Protein AF-A0A7Y5DSB4-F1 (afdb_monomer)

Secondary structure (DSSP, 8-state):
--GGGHHHHHHHHHTT--HHHHHHHHHHHH-TTHHHHHHHHHHH---HHHHHHHHHHHHHHHTHHHHHHHHHT----SHHHHHHHHHHHHHHHHHHHHHHHHHHTSS-SSHHHHHHSHHHHHHHHHHHHHHHHHHHS-SSSSHHHHHHHHHHHTTT-

Mean predicted aligned error: 8.36 Å

Nearest PDB structures (foldseek):
  7a1d-assembly1_A  TM=7.159E-01  e=1.987E-02  Mycolicibacterium smegmatis MC2 155
  7jsr-assembly1_A  TM=6.857E-01  e=1.937E-01  Mycolicibacterium smegmatis MC2 155

Foldseek 3Di:
DDPVLVVQLVVVVVVVNPSVVSVVVSVCVPDDPVVLLVVLCVVLVDDSVLLVVQLVQLCVLLVVVVVLVLLVPAPDDDPVQVVVSVVLVVLVVVLSSLLSSVQSPDPDRHPVVLCVDDQNVVLSVQLVVLVVVVVPDDRHGCVSSVVNSVSSVSNND

Sequence (157 aa):
LPGYWQGQLNHYQQAQIPAALAQKLVFIANVQDFPFIVLLVTETQQDMTTILTLLNDITHTLGLNEIQQQLANMPLRDDWERKIANDLQEDMQRIMGQLLKKILLSPVRSCADYFGLRPEKQQIKQYRQVYLEVQNATPVNLLPYVALIRALISLIE

Structure (mmCIF, N/CA/C/O backbone):
data_AF-A0A7Y5DSB4-F1
#
_entry.id   AF-A0A7Y5DSB4-F1
#
loop_
_atom_site.group_PDB
_atom_site.id
_atom_site.type_symbol
_atom_site.label_atom_id
_atom_site.label_alt_id
_atom_site.label_comp_id
_atom_site.label_asym_id
_atom_site.label_entity_id
_atom_site.label_seq_id
_atom_site.pdbx_PDB_ins_code
_atom_site.Cartn_x
_atom_site.Cartn_y
_atom_site.Cartn_z
_atom_site.occupancy
_atom_site.B_iso_or_equiv
_atom_site.auth_seq_id
_atom_site.auth_comp_id
_atom_site.auth_asym_id
_atom_site.auth_atom_id
_atom_site.pdbx_PDB_model_num
ATOM 1 N N . LEU A 1 1 ? -3.737 -18.675 9.003 1.00 53.75 1 LEU A N 1
ATOM 2 C CA . LEU A 1 1 ? -2.467 -18.596 8.244 1.00 53.75 1 LEU A CA 1
ATOM 3 C C . LEU A 1 1 ? -2.801 -18.816 6.774 1.00 53.75 1 LEU A C 1
ATOM 5 O O . LEU A 1 1 ? -3.613 -19.701 6.514 1.00 53.75 1 LEU A O 1
ATOM 9 N N . PRO A 1 2 ? -2.267 -18.009 5.849 1.00 49.72 2 PRO A N 1
ATOM 10 C CA . PRO A 1 2 ? -2.525 -18.149 4.418 1.00 49.72 2 PRO A CA 1
ATOM 11 C C . PRO A 1 2 ? -2.145 -19.532 3.862 1.00 49.72 2 PRO A C 1
ATOM 13 O O . PRO A 1 2 ? -1.203 -20.163 4.342 1.00 49.72 2 PRO A O 1
ATOM 16 N N . GLY A 1 3 ? -2.854 -19.995 2.827 1.00 53.34 3 GLY A N 1
ATOM 17 C CA . GLY A 1 3 ? -2.726 -21.359 2.286 1.00 53.34 3 GLY A CA 1
ATOM 18 C C . GLY A 1 3 ? -1.358 -21.721 1.680 1.00 53.34 3 GLY A C 1
ATOM 19 O O . GLY A 1 3 ? -1.029 -22.889 1.514 1.00 53.34 3 GLY A O 1
ATOM 20 N N . TYR A 1 4 ? -0.510 -20.736 1.385 1.00 57.31 4 TYR A N 1
ATOM 21 C CA . TYR A 1 4 ? 0.841 -20.970 0.862 1.00 57.31 4 TYR A CA 1
ATOM 22 C C . TYR A 1 4 ? 1.870 -21.312 1.959 1.00 57.31 4 TYR A C 1
ATOM 24 O O . TYR A 1 4 ? 3.002 -21.674 1.653 1.00 57.31 4 TYR A O 1
ATOM 32 N N . TRP A 1 5 ? 1.490 -21.259 3.244 1.00 65.88 5 TRP A N 1
ATOM 33 C CA . TRP A 1 5 ? 2.384 -21.534 4.386 1.00 65.88 5 TRP A CA 1
ATOM 34 C C . TRP A 1 5 ? 2.392 -23.016 4.795 1.00 65.88 5 TRP A C 1
ATOM 36 O O . TRP A 1 5 ? 3.224 -23.445 5.599 1.00 65.88 5 TRP A O 1
ATOM 46 N N . GLN A 1 6 ? 1.485 -23.825 4.235 1.00 68.50 6 GLN A N 1
ATOM 47 C CA . GLN A 1 6 ? 1.326 -25.236 4.599 1.00 68.50 6 GLN A CA 1
ATOM 48 C C . GLN A 1 6 ? 2.541 -26.106 4.249 1.00 68.50 6 GLN A C 1
ATOM 50 O O . GLN A 1 6 ? 2.869 -27.010 5.014 1.00 68.50 6 GLN A O 1
ATOM 55 N N . GLY A 1 7 ? 3.253 -25.819 3.154 1.00 71.56 7 GLY A N 1
ATOM 56 C CA . GLY A 1 7 ? 4.429 -26.602 2.755 1.00 71.56 7 GLY A CA 1
ATOM 57 C C . GLY A 1 7 ? 5.561 -26.557 3.788 1.00 71.56 7 GLY A C 1
ATOM 58 O O . GLY A 1 7 ? 6.110 -27.593 4.160 1.00 71.56 7 GLY A O 1
ATOM 59 N N . GLN A 1 8 ? 5.864 -25.369 4.317 1.00 68.94 8 GLN A N 1
ATOM 60 C CA . GLN A 1 8 ? 6.901 -25.203 5.339 1.00 68.94 8 GLN A CA 1
ATOM 61 C C . GLN A 1 8 ? 6.439 -25.653 6.731 1.00 68.94 8 GLN A C 1
ATOM 63 O O . GLN A 1 8 ? 7.237 -26.199 7.490 1.00 68.94 8 GLN A O 1
ATOM 68 N N . LEU A 1 9 ? 5.150 -25.500 7.064 1.00 78.19 9 LEU A N 1
ATOM 69 C CA . LEU A 1 9 ? 4.591 -26.064 8.299 1.00 78.19 9 LEU A CA 1
ATOM 70 C C . LEU A 1 9 ? 4.749 -27.589 8.341 1.00 78.19 9 LEU A C 1
ATOM 72 O O . LEU A 1 9 ? 5.181 -28.125 9.361 1.00 78.19 9 LEU A O 1
ATOM 76 N N . ASN A 1 10 ? 4.473 -28.270 7.226 1.00 78.31 10 ASN A N 1
ATOM 77 C CA . ASN A 1 10 ? 4.642 -29.720 7.111 1.00 78.31 10 ASN A CA 1
ATOM 78 C C . ASN A 1 10 ? 6.114 -30.135 7.271 1.00 78.31 10 ASN A C 1
ATOM 80 O O . ASN A 1 10 ? 6.404 -31.125 7.941 1.00 78.31 10 ASN A O 1
ATOM 84 N N . HIS A 1 11 ? 7.049 -29.354 6.721 1.00 81.62 11 HIS A N 1
ATOM 85 C CA . HIS A 1 11 ? 8.485 -29.587 6.889 1.00 81.62 11 HIS A CA 1
ATOM 86 C C . HIS A 1 11 ? 8.922 -29.500 8.364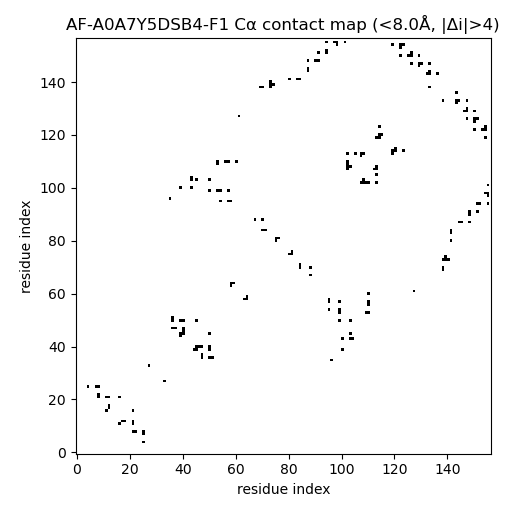 1.00 81.62 11 HIS A C 1
ATOM 88 O O . HIS A 1 11 ? 9.620 -30.380 8.864 1.00 81.62 11 HIS A O 1
ATOM 94 N N . TYR A 1 12 ? 8.458 -28.490 9.105 1.00 82.31 12 TYR A N 1
ATOM 95 C CA . TYR A 1 12 ? 8.792 -28.353 10.528 1.00 82.31 12 TYR A CA 1
ATOM 96 C C . TYR A 1 12 ? 8.111 -29.389 11.427 1.00 82.31 12 TYR A C 1
ATOM 98 O O . TYR A 1 12 ? 8.687 -29.795 12.437 1.00 82.31 12 TYR A O 1
ATOM 106 N N . GLN A 1 13 ? 6.920 -29.860 11.051 1.00 78.88 13 GLN A N 1
ATOM 107 C CA . GLN A 1 13 ? 6.266 -30.982 11.729 1.00 78.88 13 GLN A CA 1
ATOM 108 C C . GLN A 1 13 ? 7.059 -32.284 11.567 1.00 78.88 13 GLN A C 1
ATOM 110 O O . GLN A 1 13 ? 7.210 -33.027 12.536 1.00 78.88 13 GLN A O 1
ATOM 115 N N . GLN A 1 14 ? 7.625 -32.536 10.382 1.00 83.38 14 GLN A N 1
ATOM 116 C CA . GLN A 1 14 ? 8.520 -33.677 10.150 1.00 83.38 14 GLN A CA 1
ATOM 117 C C . GLN A 1 14 ? 9.820 -33.574 10.961 1.00 83.38 14 GLN A C 1
ATOM 119 O O . GLN A 1 14 ? 10.342 -34.589 11.412 1.00 83.38 14 GLN A O 1
ATOM 124 N N . ALA A 1 15 ? 10.301 -32.355 11.214 1.00 84.56 15 ALA A N 1
ATOM 125 C CA . ALA A 1 15 ? 11.456 -32.082 12.069 1.00 84.56 15 ALA A CA 1
ATOM 126 C C . ALA A 1 15 ? 11.145 -32.109 13.585 1.00 84.56 15 ALA A C 1
ATOM 128 O O . ALA A 1 15 ? 11.985 -31.705 14.386 1.00 84.56 15 ALA A O 1
ATOM 129 N N . GLN A 1 16 ? 9.946 -32.553 13.990 1.00 87.31 16 GLN A N 1
ATOM 130 C CA . GLN A 1 16 ? 9.477 -32.604 15.386 1.00 87.31 16 GLN A CA 1
ATOM 131 C C . GLN A 1 16 ? 9.516 -31.255 16.126 1.00 87.31 16 GLN A C 1
ATOM 133 O O . GLN A 1 16 ? 9.531 -31.205 17.358 1.00 87.31 16 GLN A O 1
ATOM 138 N N . ILE A 1 17 ? 9.485 -30.140 15.391 1.00 81.75 17 ILE A N 1
ATOM 139 C CA . ILE A 1 17 ? 9.389 -28.814 15.998 1.00 81.75 17 ILE A CA 1
ATOM 140 C C . ILE A 1 17 ? 7.964 -28.631 16.546 1.00 81.75 17 ILE A C 1
ATOM 142 O O . ILE A 1 17 ? 6.995 -28.874 15.819 1.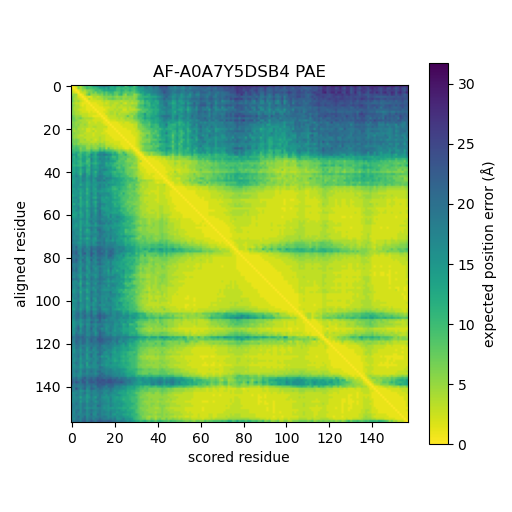00 81.75 17 ILE A O 1
ATOM 146 N N . PRO A 1 18 ? 7.794 -28.168 17.801 1.00 88.25 18 PRO A N 1
ATOM 147 C CA . PRO A 1 18 ? 6.476 -27.913 18.371 1.00 88.25 18 PRO A CA 1
ATOM 148 C C . PRO A 1 18 ? 5.639 -27.002 17.473 1.00 88.25 18 PRO A C 1
ATOM 150 O O . PRO A 1 18 ? 6.128 -25.973 17.008 1.00 88.25 18 PRO A O 1
ATOM 153 N N . ALA A 1 19 ? 4.362 -27.331 17.271 1.00 73.75 19 ALA A N 1
ATOM 154 C CA . ALA A 1 19 ? 3.499 -26.629 16.316 1.00 73.75 19 ALA A CA 1
ATOM 155 C C . ALA A 1 19 ? 3.460 -25.104 16.535 1.00 73.75 19 ALA A C 1
ATOM 157 O O . ALA A 1 19 ? 3.519 -24.340 15.576 1.00 73.75 19 ALA A O 1
ATOM 158 N N . ALA A 1 20 ? 3.441 -24.655 17.794 1.00 73.81 20 ALA A N 1
ATOM 159 C CA . ALA A 1 20 ? 3.478 -23.234 18.135 1.00 73.81 20 ALA A CA 1
ATOM 160 C C . ALA A 1 20 ? 4.798 -22.543 17.730 1.00 73.81 20 ALA A C 1
ATOM 162 O O . ALA A 1 20 ? 4.793 -21.367 17.375 1.00 73.81 20 ALA A O 1
ATOM 163 N N . LEU A 1 21 ? 5.928 -23.258 17.765 1.00 72.44 21 LEU A N 1
ATOM 164 C CA . LEU A 1 21 ? 7.231 -22.754 17.322 1.00 72.44 21 LEU A CA 1
ATOM 165 C C . LEU A 1 21 ? 7.360 -22.818 15.794 1.00 72.44 21 LEU A C 1
ATOM 167 O O . LEU A 1 21 ? 7.806 -21.851 15.188 1.00 72.44 21 LEU A O 1
ATOM 171 N N . ALA A 1 22 ? 6.896 -23.899 15.164 1.00 74.50 22 ALA A N 1
ATOM 172 C CA . ALA A 1 22 ? 6.853 -24.039 13.708 1.00 74.50 22 ALA A CA 1
ATOM 173 C C . ALA A 1 22 ? 6.029 -22.919 13.056 1.00 74.50 22 ALA A C 1
ATOM 175 O O . ALA A 1 22 ? 6.473 -22.309 12.089 1.0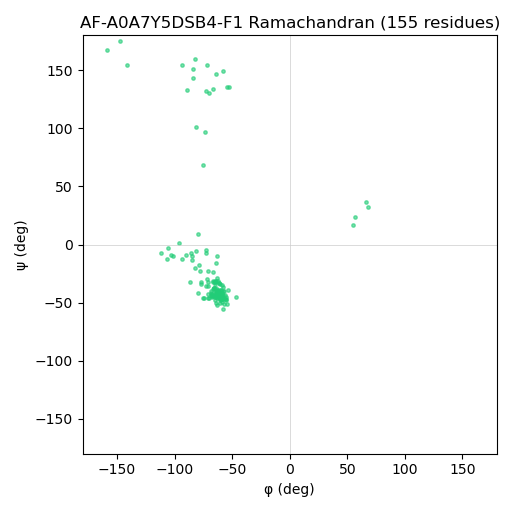0 74.50 22 ALA A O 1
ATOM 176 N N . GLN A 1 23 ? 4.869 -22.583 13.630 1.00 69.44 23 GLN A N 1
ATOM 177 C CA . GLN A 1 23 ? 4.058 -21.455 13.170 1.00 69.44 23 GLN A CA 1
ATOM 178 C C . GLN A 1 23 ? 4.823 -20.134 13.242 1.00 69.44 23 GLN A C 1
ATOM 180 O O . GLN A 1 23 ? 4.796 -19.381 12.276 1.00 69.44 23 GLN A O 1
ATOM 185 N N . LYS A 1 24 ? 5.553 -19.876 14.335 1.00 70.19 24 LYS A N 1
ATOM 186 C CA . LYS A 1 24 ? 6.389 -18.673 14.480 1.00 70.19 24 LYS A CA 1
ATOM 187 C C . LYS A 1 24 ? 7.555 -18.643 13.488 1.00 70.19 24 LYS A C 1
ATOM 189 O O . LYS A 1 24 ? 7.876 -17.580 12.979 1.00 70.19 24 LYS A O 1
ATOM 194 N N . LEU A 1 25 ? 8.177 -19.782 13.192 1.00 69.19 25 LEU A N 1
ATOM 195 C CA . LEU A 1 25 ? 9.295 -19.858 12.247 1.00 69.19 25 LEU A CA 1
ATOM 196 C C . LEU A 1 25 ? 8.844 -19.650 10.802 1.00 69.19 25 LEU A C 1
ATOM 198 O O . LEU A 1 25 ? 9.437 -18.839 10.099 1.00 69.19 25 LEU A O 1
ATOM 202 N N . VAL A 1 26 ? 7.763 -20.312 10.380 1.00 71.69 26 VAL A N 1
ATOM 203 C CA . VAL A 1 26 ? 7.147 -20.080 9.060 1.00 71.69 26 VAL A CA 1
ATOM 204 C C . VAL A 1 26 ? 6.711 -18.630 8.941 1.00 71.69 26 VAL A C 1
ATOM 206 O O . VAL A 1 26 ? 6.941 -17.989 7.925 1.00 71.69 26 VAL A O 1
ATOM 209 N N . PHE A 1 27 ? 6.134 -18.086 10.003 1.00 64.94 27 PHE A N 1
ATOM 210 C CA . PHE A 1 27 ? 5.770 -16.687 10.059 1.00 64.94 27 PHE A CA 1
ATOM 211 C C . PHE A 1 27 ? 6.981 -15.765 9.835 1.00 64.94 27 PHE A C 1
ATOM 213 O O . PHE A 1 27 ? 6.969 -14.968 8.906 1.00 64.94 27 PHE A O 1
ATOM 220 N N . ILE A 1 28 ? 8.053 -15.906 10.623 1.00 67.50 28 ILE A N 1
ATOM 221 C CA . ILE A 1 28 ? 9.261 -15.069 10.499 1.00 67.50 28 ILE A CA 1
ATOM 222 C C . ILE A 1 28 ? 9.890 -15.213 9.108 1.00 67.50 28 ILE A C 1
ATOM 224 O O . ILE A 1 28 ? 10.323 -14.225 8.527 1.00 67.50 28 ILE A O 1
ATOM 228 N N . ALA A 1 29 ? 9.916 -16.429 8.559 1.00 64.12 29 ALA A N 1
ATOM 229 C CA . ALA A 1 29 ? 10.533 -16.715 7.268 1.00 64.12 29 ALA A CA 1
ATOM 230 C C . ALA A 1 29 ? 9.756 -16.155 6.064 1.00 64.12 29 ALA A C 1
ATOM 232 O O . ALA A 1 29 ? 10.349 -15.977 5.003 1.00 64.12 29 ALA A O 1
ATOM 233 N N . ASN A 1 30 ? 8.449 -15.905 6.201 1.00 61.75 30 ASN A N 1
ATOM 234 C CA . ASN A 1 30 ? 7.591 -15.461 5.091 1.00 61.75 30 ASN A CA 1
ATOM 235 C C . ASN A 1 30 ? 7.080 -14.028 5.237 1.00 61.75 30 ASN A C 1
ATOM 237 O O . ASN A 1 30 ? 6.458 -13.512 4.310 1.00 61.75 30 ASN A O 1
ATOM 241 N N . VAL A 1 31 ? 7.316 -13.377 6.375 1.00 65.12 31 VAL A N 1
ATOM 242 C CA . VAL A 1 31 ? 7.008 -11.958 6.530 1.00 65.12 31 VAL A CA 1
ATOM 243 C C . VAL A 1 31 ? 8.147 -11.155 5.912 1.00 65.12 31 VAL A C 1
ATOM 245 O O . VAL A 1 31 ? 9.204 -10.975 6.519 1.00 65.12 31 VAL A O 1
ATOM 248 N N . GLN A 1 32 ? 7.913 -10.656 4.695 1.00 61.44 32 GLN A N 1
ATOM 249 C CA . GLN A 1 32 ? 8.653 -9.496 4.206 1.00 61.44 32 GLN A CA 1
ATOM 250 C C . GLN A 1 32 ? 8.486 -8.367 5.231 1.00 61.44 32 GLN A C 1
ATOM 252 O O . GLN A 1 32 ? 7.403 -8.170 5.779 1.00 61.44 32 GLN A O 1
ATOM 257 N N . ASP A 1 33 ? 9.585 -7.685 5.545 1.00 66.25 33 ASP A N 1
ATOM 258 C CA . ASP A 1 33 ? 9.607 -6.552 6.474 1.00 66.25 33 ASP A CA 1
ATOM 259 C C . ASP A 1 33 ? 9.324 -6.907 7.950 1.00 66.25 33 ASP A C 1
ATOM 261 O O . ASP A 1 33 ? 8.809 -6.092 8.717 1.00 66.25 33 ASP A O 1
ATOM 265 N N . PHE A 1 34 ? 9.724 -8.104 8.404 1.00 71.38 34 PHE A N 1
ATOM 266 C CA . PHE A 1 34 ? 9.577 -8.531 9.808 1.00 71.38 34 PHE A CA 1
ATOM 267 C C . PHE A 1 34 ? 10.035 -7.485 10.851 1.00 71.38 34 PHE A C 1
ATOM 269 O O . PHE A 1 34 ? 9.272 -7.239 11.789 1.00 71.38 34 PHE A O 1
ATOM 276 N N . PRO A 1 35 ? 11.200 -6.807 10.714 1.00 73.31 35 PRO A N 1
ATOM 277 C CA . PRO A 1 35 ? 11.594 -5.753 11.654 1.00 73.31 35 PRO A CA 1
ATOM 278 C C . PRO A 1 35 ? 10.579 -4.606 11.747 1.00 73.31 35 PRO A C 1
ATOM 280 O O . PRO A 1 35 ? 10.327 -4.087 12.834 1.00 73.31 35 PRO A O 1
ATOM 283 N N . PHE A 1 36 ? 9.960 -4.239 10.625 1.00 73.06 36 PHE A N 1
ATOM 284 C CA . PHE A 1 36 ? 8.949 -3.189 10.564 1.00 73.06 36 PHE A CA 1
ATOM 285 C C . PHE A 1 36 ? 7.634 -3.625 11.228 1.00 73.06 36 PHE A C 1
ATOM 287 O O . PHE A 1 36 ? 7.061 -2.876 12.017 1.00 73.06 36 PHE A O 1
ATOM 294 N N . ILE A 1 37 ? 7.192 -4.866 10.998 1.00 77.12 37 ILE A N 1
ATOM 295 C CA . ILE A 1 37 ? 6.009 -5.427 11.671 1.00 77.12 37 ILE A CA 1
ATOM 296 C C . ILE A 1 37 ? 6.217 -5.497 13.189 1.00 77.12 37 ILE A C 1
ATOM 298 O O . ILE A 1 37 ? 5.316 -5.152 13.951 1.00 77.12 37 ILE A O 1
ATOM 302 N N . VAL A 1 38 ? 7.408 -5.899 13.643 1.00 79.25 38 VAL A N 1
ATOM 303 C CA . VAL A 1 38 ? 7.752 -5.910 15.074 1.00 79.25 38 VAL A CA 1
ATOM 304 C C . VAL A 1 38 ? 7.719 -4.498 15.660 1.00 79.25 38 VAL A C 1
ATOM 306 O O . VAL A 1 38 ? 7.146 -4.306 16.732 1.00 79.25 38 VAL A O 1
ATOM 309 N N . LEU A 1 39 ? 8.264 -3.503 14.954 1.00 80.69 39 LEU A N 1
ATOM 310 C CA . LEU A 1 39 ? 8.178 -2.105 15.376 1.00 80.69 39 LEU A CA 1
ATOM 311 C C . LEU A 1 39 ? 6.714 -1.666 15.535 1.00 80.69 39 LEU A C 1
ATOM 313 O O . LEU A 1 39 ? 6.348 -1.125 16.578 1.00 80.69 39 LEU A O 1
ATOM 317 N N . LEU A 1 40 ? 5.846 -1.973 14.568 1.00 78.50 40 LEU A N 1
ATOM 318 C CA . LEU A 1 40 ? 4.424 -1.626 14.647 1.00 78.50 40 LEU A CA 1
ATOM 319 C C . LEU A 1 40 ? 3.704 -2.293 15.822 1.00 78.50 40 LEU A C 1
ATOM 321 O O . LEU A 1 40 ? 2.900 -1.629 16.477 1.00 78.50 40 LEU A O 1
ATOM 325 N N . VAL A 1 41 ? 4.004 -3.560 16.132 1.00 83.75 41 VAL A N 1
ATOM 326 C CA . VAL A 1 41 ? 3.483 -4.237 17.338 1.00 83.75 41 VAL A CA 1
ATOM 327 C C . VAL A 1 41 ? 3.839 -3.426 18.582 1.00 83.75 41 VAL A C 1
ATOM 329 O O . VAL A 1 41 ? 2.978 -3.165 19.421 1.00 83.75 41 VAL A O 1
ATOM 332 N N . THR A 1 42 ? 5.097 -2.988 18.691 1.00 81.69 42 THR A N 1
ATOM 333 C CA . THR A 1 42 ? 5.554 -2.220 19.857 1.00 81.69 42 THR A CA 1
ATOM 334 C C . THR A 1 42 ? 4.927 -0.828 19.939 1.00 81.69 42 THR A C 1
ATOM 336 O O . THR A 1 42 ? 4.548 -0.402 21.027 1.00 81.69 42 THR A O 1
ATOM 339 N N . GLU A 1 43 ? 4.766 -0.130 18.813 1.00 81.88 43 GLU A N 1
ATOM 340 C CA . GLU A 1 43 ? 4.239 1.241 18.788 1.00 81.88 43 GLU A CA 1
ATOM 341 C C . GLU A 1 43 ? 2.717 1.310 18.962 1.00 81.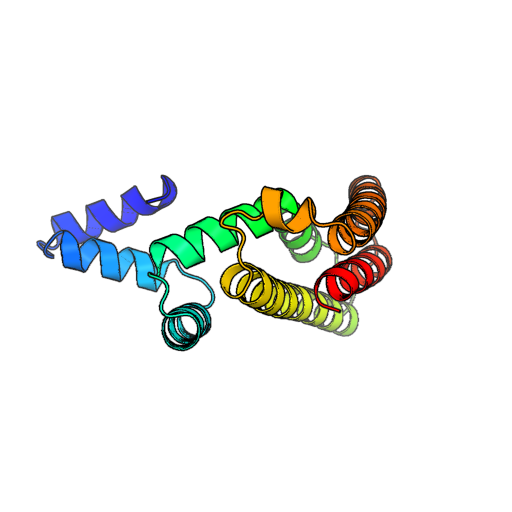88 43 GLU A C 1
ATOM 343 O O . GLU A 1 43 ? 2.206 2.261 19.550 1.00 81.88 43 GLU A O 1
ATOM 348 N N . THR A 1 44 ? 1.983 0.327 18.439 1.00 78.75 44 THR A N 1
ATOM 349 C CA . THR A 1 44 ? 0.506 0.343 18.404 1.00 78.75 44 THR A CA 1
ATOM 350 C C . THR A 1 44 ? -0.132 -0.518 19.494 1.00 78.75 44 THR A C 1
ATOM 352 O O . THR A 1 44 ? -1.347 -0.464 19.686 1.00 78.75 44 THR A O 1
ATOM 355 N N . GLN A 1 45 ? 0.674 -1.324 20.199 1.00 81.88 45 GLN A N 1
ATOM 356 C CA . GLN A 1 45 ? 0.239 -2.351 21.158 1.00 81.88 45 GLN A CA 1
ATOM 357 C C . GLN A 1 45 ? -0.760 -3.369 20.579 1.00 81.88 45 GLN A C 1
ATOM 359 O O . GLN A 1 45 ? -1.426 -4.084 21.328 1.00 81.88 45 GLN A O 1
ATOM 364 N N . GLN A 1 46 ? -0.873 -3.447 19.251 1.00 83.00 46 GLN A N 1
ATOM 365 C CA . GLN A 1 46 ? -1.699 -4.436 18.570 1.00 83.00 46 GLN A CA 1
ATOM 366 C C . GLN A 1 46 ? -0.937 -5.745 18.412 1.00 83.00 46 GLN A C 1
ATOM 368 O O . GLN A 1 46 ? 0.291 -5.765 18.292 1.00 83.00 46 GLN A O 1
ATOM 373 N N . ASP A 1 47 ? -1.668 -6.856 18.376 1.00 84.62 47 ASP A N 1
ATOM 374 C CA . ASP A 1 47 ? -1.049 -8.130 18.061 1.00 84.62 47 ASP A CA 1
ATOM 375 C C . ASP A 1 47 ? -0.663 -8.202 16.576 1.00 84.62 47 ASP A C 1
ATOM 377 O O . ASP A 1 47 ? -1.232 -7.569 15.683 1.00 84.62 47 ASP A O 1
ATOM 381 N N . MET A 1 48 ? 0.336 -9.027 16.314 1.00 79.25 48 MET A N 1
ATOM 382 C CA . MET A 1 48 ? 0.943 -9.181 15.003 1.00 79.25 48 MET A CA 1
ATOM 383 C C . MET A 1 48 ? -0.027 -9.733 13.939 1.00 79.25 48 MET A C 1
ATOM 385 O O . MET A 1 48 ? 0.112 -9.412 12.759 1.00 79.25 48 MET A O 1
ATOM 389 N N . THR A 1 49 ? -1.029 -10.525 14.339 1.00 80.19 49 THR A N 1
ATOM 390 C CA . THR A 1 49 ? -2.066 -11.041 13.427 1.00 80.19 49 THR A CA 1
ATOM 391 C C . THR A 1 49 ? -2.957 -9.908 12.948 1.00 80.19 49 THR A C 1
ATOM 393 O O . THR A 1 49 ? -3.252 -9.831 11.756 1.00 80.19 49 THR A O 1
ATOM 396 N N . THR A 1 50 ? -3.350 -9.013 13.855 1.00 83.19 50 THR A N 1
ATOM 397 C CA . THR A 1 50 ? -4.129 -7.811 13.530 1.00 83.19 50 THR A CA 1
ATOM 398 C C . THR A 1 50 ? -3.378 -6.929 12.536 1.00 83.19 50 THR A C 1
ATOM 400 O O . THR A 1 50 ? -3.937 -6.550 11.507 1.00 83.19 50 THR A O 1
ATOM 403 N N . ILE A 1 51 ? -2.087 -6.684 12.777 1.00 84.38 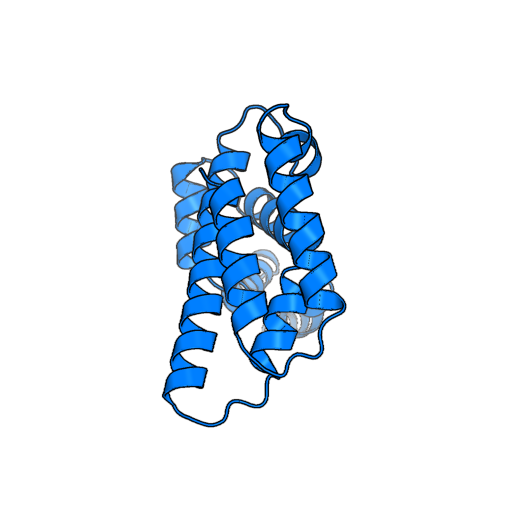51 ILE A N 1
ATOM 404 C CA . ILE A 1 51 ? -1.241 -5.868 11.892 1.00 84.38 51 ILE A CA 1
ATOM 405 C C . ILE A 1 51 ? -1.143 -6.477 10.490 1.00 84.38 51 ILE A C 1
ATOM 407 O O . ILE A 1 51 ? -1.329 -5.770 9.504 1.00 84.38 51 ILE A O 1
ATOM 411 N N . LEU A 1 52 ? -0.896 -7.784 10.376 1.00 82.62 52 LEU A N 1
ATOM 412 C CA . LEU A 1 52 ? -0.806 -8.439 9.068 1.00 82.62 52 LEU A CA 1
ATOM 413 C C . LEU A 1 52 ? -2.140 -8.557 8.344 1.00 82.62 52 LEU A C 1
ATOM 415 O O . LEU A 1 52 ? -2.175 -8.473 7.120 1.00 82.62 52 LEU A O 1
ATOM 419 N N . THR A 1 53 ? -3.226 -8.786 9.080 1.00 84.25 53 THR A N 1
ATOM 420 C CA . THR A 1 53 ? -4.569 -8.822 8.490 1.00 84.25 53 THR A CA 1
ATOM 421 C C . THR A 1 53 ? -4.869 -7.469 7.866 1.00 84.25 53 THR A C 1
ATOM 423 O O . THR A 1 53 ? -5.216 -7.399 6.692 1.00 84.25 53 THR A O 1
ATOM 426 N N . LEU A 1 54 ? -4.608 -6.391 8.606 1.00 87.44 54 LEU A N 1
ATOM 427 C CA . LEU A 1 54 ? -4.808 -5.043 8.105 1.00 87.44 54 LEU A CA 1
ATOM 428 C C . LEU A 1 54 ? -3.851 -4.688 6.959 1.00 87.44 54 LEU A C 1
ATOM 430 O O . LEU A 1 54 ? -4.272 -4.043 6.005 1.00 87.44 54 LEU A O 1
ATOM 434 N N . LEU A 1 55 ? -2.588 -5.122 7.012 1.00 86.75 55 LEU A N 1
ATOM 435 C CA . LEU A 1 55 ? -1.651 -4.942 5.902 1.00 86.75 55 LEU A CA 1
ATOM 436 C C . LEU A 1 55 ? -2.177 -5.608 4.626 1.00 86.75 55 LEU A C 1
ATOM 438 O O . LEU A 1 55 ? -2.251 -4.953 3.592 1.00 86.75 55 LEU A O 1
ATOM 442 N N . ASN A 1 56 ? -2.605 -6.871 4.708 1.00 85.44 56 ASN A N 1
ATOM 443 C CA . ASN A 1 56 ? -3.187 -7.584 3.570 1.00 85.44 56 ASN A CA 1
ATOM 444 C C . ASN A 1 56 ? -4.447 -6.884 3.045 1.00 85.44 56 ASN A C 1
ATOM 446 O O . ASN A 1 56 ? -4.606 -6.748 1.831 1.00 85.44 56 ASN A O 1
ATOM 450 N N . ASP A 1 57 ? -5.311 -6.402 3.940 1.00 88.44 57 ASP A N 1
ATOM 451 C CA . ASP A 1 57 ? -6.514 -5.655 3.571 1.00 88.44 57 ASP A CA 1
ATOM 452 C C . ASP A 1 57 ? -6.170 -4.355 2.835 1.00 88.44 57 ASP A C 1
ATOM 454 O O . ASP A 1 57 ? -6.806 -4.037 1.829 1.00 88.44 57 ASP A O 1
ATOM 458 N N . ILE A 1 58 ? -5.153 -3.614 3.290 1.00 90.44 58 ILE A N 1
ATOM 459 C CA . ILE A 1 58 ? -4.657 -2.399 2.626 1.00 90.44 58 ILE A CA 1
ATOM 460 C C . ILE A 1 58 ? -4.097 -2.749 1.246 1.00 90.44 58 ILE A C 1
ATOM 462 O O . ILE A 1 58 ? -4.515 -2.157 0.250 1.00 90.44 58 ILE A O 1
ATOM 466 N N . THR A 1 59 ? -3.189 -3.724 1.172 1.00 89.69 59 THR A N 1
ATOM 467 C CA . THR A 1 59 ? -2.552 -4.166 -0.075 1.00 89.69 59 THR A CA 1
ATOM 468 C C . THR A 1 59 ? -3.592 -4.591 -1.109 1.00 89.69 59 THR A C 1
ATOM 470 O O . THR A 1 59 ? -3.493 -4.193 -2.269 1.00 89.69 59 THR A O 1
ATOM 473 N N . HIS A 1 60 ? -4.621 -5.335 -0.690 1.00 89.50 60 HIS A N 1
ATOM 474 C CA . HIS A 1 60 ? -5.726 -5.747 -1.552 1.00 89.50 60 HIS A CA 1
ATOM 475 C C . HIS A 1 60 ? -6.634 -4.570 -1.939 1.00 89.50 60 HIS A C 1
ATOM 477 O O . HIS A 1 60 ? -6.979 -4.409 -3.105 1.00 89.50 60 HIS A O 1
ATOM 483 N N . THR A 1 61 ? -7.015 -3.716 -0.985 1.00 91.00 61 THR A N 1
ATOM 484 C CA . THR A 1 61 ? -7.897 -2.556 -1.233 1.00 91.00 61 THR A CA 1
ATOM 485 C C . THR A 1 61 ? -7.290 -1.567 -2.223 1.00 91.00 61 THR A C 1
ATOM 487 O O . THR A 1 61 ? -8.020 -0.912 -2.973 1.00 91.00 61 THR A O 1
ATOM 490 N N . LEU A 1 62 ? -5.965 -1.447 -2.206 1.00 92.75 62 LEU A N 1
ATOM 491 C CA . LEU A 1 62 ? -5.214 -0.566 -3.085 1.00 92.75 62 LEU A CA 1
ATOM 492 C C . LEU A 1 62 ? -4.731 -1.274 -4.367 1.00 92.75 62 LEU A C 1
ATOM 494 O O . LEU A 1 62 ? -4.334 -0.601 -5.304 1.00 92.75 62 LEU A O 1
ATOM 498 N N . GLY A 1 63 ? -4.797 -2.605 -4.466 1.00 92.31 63 GLY A N 1
ATOM 499 C CA . GLY A 1 63 ? -4.319 -3.333 -5.650 1.00 92.31 63 GLY A CA 1
ATOM 500 C C . GLY A 1 63 ? -2.801 -3.230 -5.846 1.00 92.31 63 GLY A C 1
ATOM 501 O O . GLY A 1 63 ? -2.310 -3.073 -6.965 1.00 92.31 63 GLY A O 1
ATOM 502 N N . LEU A 1 64 ? -2.035 -3.233 -4.749 1.00 91.06 64 LEU A N 1
ATOM 503 C CA . LEU A 1 64 ? -0.583 -3.002 -4.796 1.00 91.06 64 LEU A CA 1
ATOM 504 C C . LEU A 1 64 ? 0.200 -4.231 -5.260 1.00 91.06 64 LEU A C 1
ATOM 506 O O . LEU A 1 64 ? 1.295 -4.078 -5.795 1.00 91.06 64 LEU A O 1
ATOM 510 N N . ASN A 1 65 ? -0.365 -5.432 -5.119 1.00 88.62 65 ASN A N 1
ATOM 511 C CA . ASN A 1 65 ? 0.258 -6.659 -5.616 1.00 88.62 65 ASN A CA 1
ATOM 512 C C . ASN A 1 65 ? 0.405 -6.621 -7.141 1.00 88.62 65 ASN A C 1
ATOM 514 O O . ASN A 1 65 ? 1.464 -6.942 -7.677 1.00 88.62 65 ASN A O 1
ATOM 518 N N . GLU A 1 66 ? -0.639 -6.180 -7.841 1.00 90.81 66 GLU A N 1
ATOM 519 C CA . GLU A 1 66 ? -0.655 -6.052 -9.296 1.00 90.81 66 GLU A CA 1
ATOM 520 C C . GLU A 1 66 ? 0.381 -5.024 -9.759 1.00 90.81 66 GLU A C 1
ATOM 522 O O . GLU A 1 66 ? 1.113 -5.255 -10.718 1.00 90.81 66 GLU A O 1
ATOM 527 N N . ILE A 1 67 ? 0.495 -3.906 -9.042 1.00 92.06 67 ILE A N 1
ATOM 528 C CA . ILE A 1 67 ? 1.461 -2.843 -9.342 1.00 92.06 67 ILE A CA 1
ATOM 529 C C . ILE A 1 67 ? 2.900 -3.312 -9.112 1.00 92.06 67 ILE A C 1
ATOM 531 O O . ILE A 1 67 ? 3.759 -3.087 -9.965 1.00 92.06 67 ILE A O 1
ATOM 535 N N . GLN A 1 68 ? 3.167 -4.003 -8.000 1.00 89.56 68 GLN A N 1
ATOM 536 C CA . GLN A 1 68 ? 4.475 -4.605 -7.727 1.00 89.56 68 GLN A CA 1
ATOM 537 C C . GLN A 1 68 ? 4.872 -5.592 -8.824 1.00 89.56 68 GLN A C 1
ATOM 539 O O . GLN A 1 68 ? 5.992 -5.532 -9.329 1.00 89.56 68 GLN A O 1
ATOM 544 N N . GLN A 1 69 ? 3.945 -6.460 -9.237 1.00 89.06 69 GLN A N 1
ATOM 545 C CA . GLN A 1 69 ? 4.182 -7.414 -10.318 1.00 89.06 69 GLN A CA 1
ATOM 546 C C . GLN A 1 69 ? 4.449 -6.719 -11.654 1.00 89.06 69 GLN A C 1
ATOM 548 O O . GLN A 1 69 ? 5.334 -7.147 -12.393 1.00 89.06 69 GLN A O 1
ATOM 553 N N . GLN A 1 70 ? 3.727 -5.646 -11.977 1.00 90.56 70 GLN A N 1
ATOM 554 C CA . GLN A 1 70 ? 3.976 -4.885 -13.201 1.00 90.56 70 GLN A CA 1
ATOM 555 C C . GLN A 1 70 ? 5.359 -4.225 -13.196 1.00 90.56 70 GLN A C 1
ATOM 557 O O . GLN A 1 70 ? 6.078 -4.337 -14.185 1.00 90.56 70 GLN A O 1
ATOM 562 N N . LEU A 1 71 ? 5.755 -3.590 -12.087 1.00 89.25 71 LEU A N 1
ATOM 563 C CA . LEU A 1 71 ? 7.083 -2.983 -11.945 1.00 89.25 71 LEU A CA 1
ATOM 564 C C . LEU A 1 71 ? 8.201 -4.031 -12.026 1.00 89.25 71 LEU A C 1
ATOM 566 O O . LEU A 1 71 ? 9.200 -3.802 -12.700 1.00 89.25 71 LEU A O 1
ATOM 570 N N . ALA A 1 72 ? 8.021 -5.192 -11.390 1.00 87.62 72 ALA A N 1
ATOM 571 C CA . ALA A 1 72 ? 9.008 -6.273 -11.403 1.00 87.62 72 ALA A CA 1
ATOM 572 C C . ALA A 1 72 ? 9.195 -6.909 -12.792 1.00 87.62 72 ALA A C 1
ATOM 574 O O . ALA A 1 72 ? 10.290 -7.364 -13.117 1.00 87.62 72 ALA A O 1
ATOM 575 N N . ASN A 1 73 ? 8.140 -6.935 -13.611 1.00 88.25 73 ASN A N 1
ATOM 576 C CA . ASN A 1 73 ? 8.161 -7.517 -14.956 1.00 88.25 73 ASN A CA 1
ATOM 577 C C . ASN A 1 73 ? 8.402 -6.484 -16.069 1.00 88.25 73 ASN A C 1
ATOM 579 O O . ASN A 1 73 ? 8.386 -6.842 -17.250 1.00 88.25 73 ASN A O 1
ATOM 583 N N . MET A 1 74 ? 8.593 -5.208 -15.726 1.00 88.19 74 MET A N 1
ATOM 584 C CA . MET A 1 74 ? 8.771 -4.151 -16.715 1.00 88.19 74 MET A CA 1
ATOM 585 C C . MET A 1 74 ? 10.093 -4.342 -17.482 1.00 88.19 74 MET A C 1
ATOM 587 O O . MET A 1 74 ? 11.136 -4.569 -16.865 1.00 88.19 74 MET A O 1
ATOM 591 N N . PRO A 1 75 ? 10.095 -4.223 -18.822 1.00 87.56 75 PRO A N 1
ATOM 592 C CA . PRO A 1 75 ? 11.329 -4.238 -19.597 1.00 87.56 75 PRO A CA 1
ATOM 593 C C . PRO A 1 75 ? 12.084 -2.913 -19.411 1.00 87.56 75 PRO A C 1
ATOM 595 O O . PRO A 1 75 ? 11.795 -1.921 -20.078 1.00 87.56 75 PRO A O 1
ATOM 598 N N . LEU A 1 76 ? 13.052 -2.915 -18.495 1.00 90.44 76 LEU A N 1
ATOM 599 C CA . LEU A 1 76 ? 13.897 -1.765 -18.161 1.00 90.44 76 LEU A CA 1
ATOM 600 C C . LEU A 1 76 ? 15.144 -1.742 -19.055 1.00 90.44 76 LEU A C 1
ATOM 602 O O . LEU A 1 76 ? 15.805 -2.768 -19.241 1.00 90.44 76 LEU A O 1
ATOM 606 N N . ARG A 1 77 ? 15.454 -0.578 -19.623 1.00 88.00 77 ARG A N 1
ATOM 607 C CA . ARG A 1 77 ? 16.459 -0.390 -20.682 1.00 88.00 77 ARG A CA 1
ATOM 608 C C . ARG A 1 77 ? 17.867 -0.185 -20.147 1.00 88.00 77 ARG A C 1
ATOM 610 O O . ARG A 1 77 ? 18.824 -0.585 -20.805 1.00 88.00 77 ARG A O 1
ATOM 617 N N . ASP A 1 78 ? 17.989 0.436 -18.981 1.00 91.00 78 ASP A N 1
ATOM 618 C CA . ASP A 1 78 ? 19.269 0.774 -18.370 1.00 91.00 78 ASP A CA 1
ATOM 619 C C . ASP A 1 78 ? 19.223 0.715 -16.832 1.00 91.00 78 ASP A C 1
ATOM 621 O O . ASP A 1 78 ? 18.189 0.456 -16.204 1.00 91.00 78 ASP A O 1
ATOM 625 N N . ASP A 1 79 ? 20.388 0.920 -16.216 1.00 91.81 79 ASP A N 1
ATOM 626 C CA . ASP A 1 79 ? 20.549 0.901 -14.761 1.00 91.81 79 ASP A CA 1
ATOM 627 C C . ASP A 1 79 ? 19.822 2.062 -14.066 1.00 91.81 79 ASP A C 1
ATOM 629 O O . ASP A 1 79 ? 19.470 1.953 -12.889 1.00 91.81 79 ASP A O 1
ATOM 633 N N . TRP A 1 80 ? 19.569 3.167 -14.773 1.00 92.69 80 TRP A N 1
ATOM 634 C CA . TRP A 1 80 ? 18.849 4.313 -14.225 1.00 92.69 80 TRP A CA 1
ATOM 635 C C . TRP A 1 80 ? 17.354 4.014 -14.102 1.00 92.69 80 TRP A C 1
ATOM 637 O O . TRP A 1 80 ? 16.777 4.231 -13.036 1.00 92.69 80 TRP A O 1
ATOM 647 N N . GLU A 1 81 ? 16.739 3.431 -15.134 1.00 92.50 81 GLU A N 1
ATOM 648 C CA . GLU A 1 81 ? 15.349 2.966 -15.079 1.00 92.50 81 GLU A CA 1
ATOM 649 C C . GLU A 1 81 ? 15.174 1.895 -13.997 1.00 92.50 81 GLU A C 1
ATOM 651 O O . GLU A 1 81 ? 14.201 1.927 -13.243 1.00 92.50 81 GLU A O 1
ATOM 656 N N . ARG A 1 82 ? 16.147 0.987 -13.849 1.00 92.44 82 ARG A N 1
ATOM 657 C CA . ARG A 1 82 ? 16.140 -0.015 -12.773 1.00 92.44 82 ARG A CA 1
ATOM 658 C C . ARG A 1 82 ? 16.205 0.606 -11.390 1.00 92.44 82 ARG A C 1
ATOM 660 O O . ARG A 1 82 ? 15.461 0.192 -10.506 1.00 92.44 82 ARG A O 1
ATOM 667 N N . LYS A 1 83 ? 17.062 1.608 -11.208 1.00 92.25 83 LYS A N 1
ATOM 668 C CA . LYS A 1 83 ? 17.130 2.345 -9.950 1.00 92.25 83 LYS A CA 1
ATOM 669 C C . LYS A 1 83 ? 15.789 3.002 -9.627 1.00 92.25 83 LYS A C 1
ATOM 671 O O . LYS A 1 83 ? 15.302 2.834 -8.520 1.00 92.25 83 LYS A O 1
ATOM 676 N N . ILE A 1 84 ? 15.159 3.671 -10.591 1.00 92.56 84 ILE A N 1
ATOM 677 C CA . ILE A 1 84 ? 13.857 4.315 -10.364 1.00 92.56 84 ILE A CA 1
ATOM 678 C C . ILE A 1 84 ? 12.772 3.291 -10.050 1.00 92.56 84 ILE A C 1
ATOM 680 O O . ILE A 1 84 ? 11.963 3.524 -9.160 1.00 92.56 84 ILE A O 1
ATOM 684 N N . ALA A 1 85 ? 12.736 2.160 -10.753 1.00 91.81 85 ALA A N 1
ATOM 685 C CA . ALA A 1 85 ? 11.778 1.102 -10.452 1.00 91.81 85 ALA A CA 1
ATOM 686 C C . ALA A 1 85 ? 11.931 0.596 -9.007 1.00 91.81 85 ALA A C 1
ATOM 688 O O . ALA A 1 85 ? 10.924 0.429 -8.318 1.00 91.81 85 ALA A O 1
ATOM 689 N N . ASN A 1 86 ? 13.170 0.422 -8.534 1.00 90.06 86 ASN A N 1
ATOM 690 C CA . ASN A 1 86 ? 13.450 0.059 -7.144 1.00 90.06 86 ASN A CA 1
ATOM 691 C C . ASN A 1 86 ? 13.020 1.166 -6.171 1.00 90.06 86 ASN A C 1
ATOM 693 O O . ASN A 1 86 ? 12.299 0.876 -5.221 1.00 90.06 86 ASN A O 1
ATOM 697 N N . ASP A 1 87 ? 13.374 2.427 -6.440 1.00 91.81 87 ASP A N 1
ATOM 698 C CA . ASP A 1 87 ? 12.990 3.573 -5.604 1.00 91.81 87 ASP A CA 1
ATOM 699 C C . ASP A 1 87 ? 11.451 3.667 -5.472 1.00 91.81 87 ASP A C 1
ATOM 701 O O . ASP A 1 87 ? 10.922 3.887 -4.385 1.00 91.81 87 ASP A O 1
ATOM 705 N N . LEU A 1 88 ? 10.703 3.419 -6.558 1.00 93.75 88 LEU A N 1
ATOM 706 C CA . LEU A 1 88 ? 9.232 3.385 -6.545 1.00 93.75 88 LEU A CA 1
ATOM 707 C C . LEU A 1 88 ? 8.673 2.224 -5.707 1.00 93.75 88 LEU A C 1
ATOM 709 O O . LEU A 1 88 ? 7.647 2.382 -5.040 1.00 93.75 88 LEU A O 1
ATOM 713 N N . GLN A 1 89 ? 9.316 1.053 -5.743 1.00 90.31 89 GLN A N 1
ATOM 714 C CA . GLN A 1 89 ? 8.925 -0.091 -4.914 1.00 90.31 89 GLN A CA 1
ATOM 715 C C . GLN A 1 89 ? 9.170 0.187 -3.426 1.00 90.31 89 GLN A C 1
ATOM 717 O O . GLN A 1 89 ? 8.281 -0.063 -2.608 1.00 90.31 89 GLN A O 1
ATOM 722 N N . GLU A 1 90 ? 10.327 0.755 -3.084 1.00 87.00 90 GLU A N 1
ATOM 723 C CA . GLU A 1 90 ? 10.668 1.154 -1.714 1.00 87.00 90 GLU A CA 1
ATOM 724 C C . GLU A 1 90 ? 9.717 2.242 -1.192 1.00 87.00 90 GLU A C 1
ATOM 726 O O . GLU A 1 90 ? 9.206 2.150 -0.070 1.00 87.00 90 GLU A O 1
ATOM 731 N N . ASP A 1 91 ? 9.403 3.241 -2.021 1.00 91.06 91 ASP A N 1
ATOM 732 C CA . ASP A 1 91 ? 8.436 4.287 -1.690 1.00 91.06 91 ASP A CA 1
ATOM 733 C C . ASP A 1 91 ? 7.057 3.707 -1.388 1.00 91.06 91 ASP A C 1
ATOM 735 O O . ASP A 1 91 ? 6.443 4.061 -0.378 1.00 91.06 91 ASP A O 1
ATOM 739 N N . MET A 1 92 ? 6.584 2.769 -2.209 1.00 90.88 92 MET A N 1
ATOM 740 C CA . MET A 1 92 ? 5.315 2.085 -1.981 1.00 90.88 92 MET A CA 1
ATOM 741 C C . MET A 1 92 ? 5.303 1.333 -0.644 1.00 90.88 92 MET A C 1
ATOM 743 O O . MET A 1 92 ? 4.336 1.461 0.108 1.00 90.88 92 MET A O 1
ATOM 747 N N . GLN A 1 93 ? 6.368 0.596 -0.310 1.00 85.25 93 GLN A N 1
ATOM 748 C CA . GLN A 1 93 ? 6.487 -0.095 0.982 1.00 85.25 93 GLN A CA 1
ATOM 749 C C . GLN A 1 93 ? 6.455 0.884 2.158 1.00 85.25 93 GLN A C 1
ATOM 751 O O . GLN A 1 93 ? 5.711 0.683 3.124 1.00 85.25 93 GLN A O 1
ATOM 756 N N . ARG A 1 94 ? 7.200 1.987 2.059 1.00 86.56 94 ARG A N 1
ATOM 757 C CA . ARG A 1 94 ? 7.227 3.036 3.084 1.00 86.56 94 ARG A CA 1
ATOM 758 C C . ARG A 1 94 ? 5.849 3.666 3.294 1.00 86.56 94 ARG A C 1
ATOM 760 O O . ARG A 1 94 ? 5.423 3.826 4.439 1.00 86.56 94 ARG A O 1
ATOM 767 N N . ILE A 1 95 ? 5.142 4.000 2.214 1.00 90.62 95 ILE A N 1
ATOM 768 C CA . ILE A 1 95 ? 3.801 4.599 2.279 1.00 90.62 95 ILE A CA 1
ATOM 769 C C . ILE A 1 95 ? 2.796 3.608 2.872 1.00 90.62 95 ILE A C 1
ATOM 771 O O . ILE A 1 95 ? 2.024 3.991 3.752 1.00 90.62 95 ILE A O 1
ATOM 775 N N . MET A 1 96 ? 2.837 2.331 2.468 1.00 88.25 96 MET A N 1
ATOM 776 C CA . MET A 1 96 ? 2.006 1.281 3.073 1.00 88.25 96 MET A CA 1
ATOM 777 C C . MET A 1 96 ? 2.217 1.206 4.583 1.00 88.25 96 MET A C 1
ATOM 779 O O . MET A 1 96 ? 1.249 1.153 5.339 1.00 88.25 96 MET A O 1
ATOM 783 N N . GLY A 1 97 ? 3.473 1.246 5.031 1.00 83.62 97 GLY A N 1
ATOM 784 C CA . GLY A 1 97 ? 3.799 1.216 6.449 1.00 83.62 97 GLY A CA 1
ATOM 785 C C . GLY A 1 97 ? 3.225 2.401 7.229 1.00 83.62 97 GLY A C 1
ATOM 786 O O . GLY A 1 97 ? 2.673 2.230 8.319 1.00 83.62 97 GLY A O 1
AT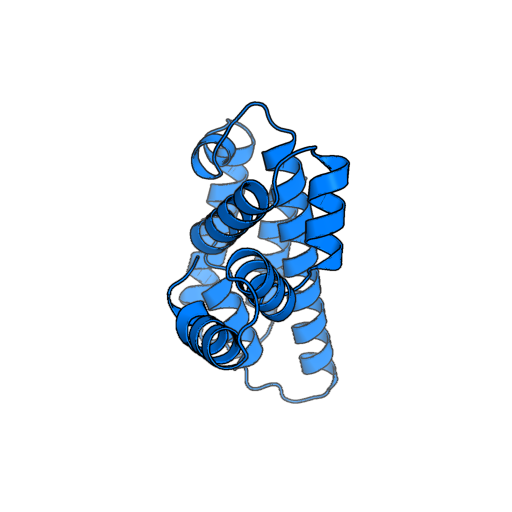OM 787 N N . GLN A 1 98 ? 3.298 3.604 6.660 1.00 87.88 98 GLN A N 1
ATOM 788 C CA . GLN A 1 98 ? 2.726 4.803 7.276 1.00 87.88 98 GLN A CA 1
ATOM 789 C C . GLN A 1 98 ? 1.196 4.773 7.294 1.00 87.88 98 GLN A C 1
ATOM 791 O O . GLN A 1 98 ? 0.592 5.106 8.313 1.00 87.88 98 GLN A O 1
ATOM 796 N N . LEU A 1 99 ? 0.564 4.323 6.210 1.00 90.69 99 LEU A N 1
ATOM 797 C CA . LEU A 1 99 ? -0.886 4.166 6.133 1.00 90.69 99 LEU A CA 1
ATOM 798 C C . LEU A 1 99 ? -1.391 3.136 7.150 1.00 90.69 99 LEU A C 1
ATOM 800 O O . LEU A 1 99 ? -2.346 3.403 7.877 1.00 90.69 99 LEU A O 1
ATOM 804 N N . LEU A 1 100 ? -0.709 1.994 7.259 1.00 89.25 100 LEU A N 1
ATOM 805 C CA . LEU A 1 100 ? -0.994 0.967 8.258 1.00 89.25 100 LEU 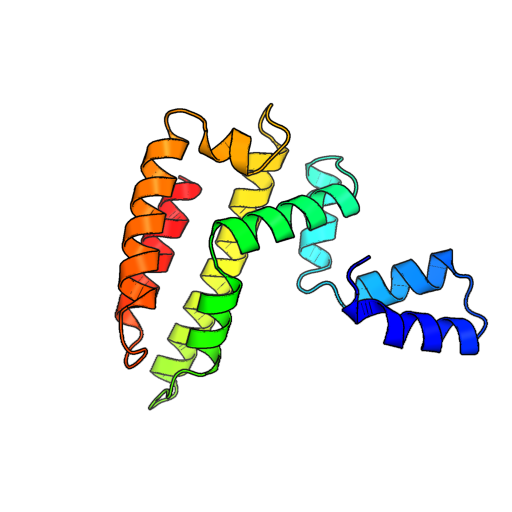A CA 1
ATOM 806 C C . LEU A 1 100 ? -0.947 1.549 9.675 1.00 89.25 100 LEU A C 1
ATOM 808 O O . LEU A 1 100 ? -1.885 1.365 10.449 1.00 89.25 100 LEU A O 1
ATOM 812 N N . LYS A 1 101 ? 0.094 2.328 9.991 1.00 86.31 101 LYS A N 1
ATOM 813 C CA . LYS A 1 101 ? 0.202 3.038 11.272 1.00 86.31 101 LYS A CA 1
ATOM 814 C C . LYS A 1 101 ? -0.942 4.038 11.482 1.00 86.31 101 LYS A C 1
ATOM 816 O O . LYS A 1 101 ? -1.525 4.046 12.563 1.00 86.31 101 LYS A O 1
ATOM 821 N N . LYS A 1 102 ? -1.304 4.847 10.475 1.00 88.56 102 LYS A N 1
ATOM 822 C CA . LYS A 1 102 ? -2.436 5.796 10.567 1.00 88.56 102 LYS A CA 1
ATOM 823 C C . LYS A 1 102 ? -3.751 5.074 10.865 1.00 88.56 102 LYS A C 1
ATOM 825 O O . LYS A 1 102 ? -4.499 5.532 11.724 1.00 88.56 102 LYS A O 1
ATOM 830 N N . ILE A 1 103 ? -4.015 3.942 10.209 1.00 90.81 103 ILE A N 1
ATOM 831 C CA . ILE A 1 103 ? -5.239 3.163 10.438 1.00 90.81 103 ILE A CA 1
ATOM 832 C C . ILE A 1 103 ? -5.233 2.545 11.841 1.00 90.81 103 ILE A C 1
ATOM 834 O O . ILE A 1 103 ? -6.227 2.668 12.551 1.00 90.81 103 ILE A O 1
ATOM 838 N N . LEU A 1 104 ? -4.117 1.957 12.283 1.00 87.75 104 LEU A N 1
ATOM 839 C CA . LEU A 1 104 ? -4.002 1.359 13.622 1.00 87.75 104 LEU A CA 1
ATOM 840 C C . LEU A 1 104 ? -4.173 2.373 14.762 1.00 87.75 104 LEU A C 1
ATOM 842 O O . LEU A 1 104 ? -4.656 2.014 15.831 1.00 87.75 104 LEU A O 1
ATOM 846 N N . LEU A 1 105 ? -3.773 3.628 14.545 1.00 87.25 105 LEU A N 1
ATOM 847 C CA . LEU A 1 105 ? -3.938 4.718 15.513 1.00 87.25 105 LEU A CA 1
ATOM 848 C C . LEU A 1 105 ? -5.306 5.414 15.420 1.00 87.25 105 LEU A C 1
ATOM 850 O O . LEU A 1 105 ? -5.621 6.271 16.246 1.00 87.25 105 LEU A O 1
ATOM 854 N N . SER A 1 106 ? -6.112 5.081 14.414 1.00 88.12 106 SER A N 1
ATOM 855 C CA . SER A 1 106 ? -7.448 5.643 14.235 1.00 88.12 106 SER A CA 1
ATOM 856 C C . SER A 1 106 ? -8.480 4.919 15.118 1.00 88.12 106 SER A C 1
ATOM 858 O O . SER A 1 106 ? -8.260 3.782 15.534 1.00 88.12 106 SER A O 1
ATOM 860 N N . PRO A 1 107 ? -9.644 5.532 15.406 1.00 84.12 107 PRO A N 1
ATOM 861 C CA . PRO A 1 107 ? -10.694 4.877 16.189 1.00 84.12 107 PRO A CA 1
ATOM 862 C C . PRO A 1 107 ? -11.443 3.775 15.417 1.00 84.12 107 PRO A C 1
ATOM 864 O O . PRO A 1 107 ? -12.315 3.117 15.990 1.00 84.12 107 PRO A O 1
ATOM 867 N N . VAL A 1 108 ? -11.159 3.588 14.122 1.00 85.25 108 VAL A N 1
ATOM 868 C CA . VAL A 1 108 ? -11.825 2.591 13.276 1.00 85.25 108 VAL A CA 1
ATOM 869 C C . VAL A 1 108 ? -11.042 1.281 13.234 1.00 85.25 108 VAL A C 1
ATOM 871 O O . VAL A 1 108 ? -9.838 1.246 13.460 1.00 85.25 108 VAL A O 1
ATOM 874 N N . ARG A 1 109 ? -11.743 0.175 12.965 1.00 74.62 109 ARG A N 1
ATOM 875 C CA . ARG A 1 109 ? -11.187 -1.184 13.086 1.00 74.62 109 ARG A CA 1
ATOM 876 C C . ARG A 1 109 ? -10.881 -1.862 11.754 1.00 74.62 109 ARG A C 1
ATOM 878 O O . ARG A 1 109 ? -10.390 -2.986 11.759 1.00 74.62 109 ARG A O 1
ATOM 885 N N . SER A 1 110 ? -11.188 -1.220 10.629 1.00 80.94 110 SER A N 1
ATOM 886 C CA . SER A 1 110 ? -10.976 -1.794 9.302 1.00 80.94 110 SER A CA 1
ATOM 887 C C . SER A 1 110 ? -10.489 -0.754 8.297 1.00 80.94 110 SER A C 1
ATOM 889 O O . SER A 1 110 ? -10.762 0.443 8.418 1.00 80.94 110 SER A O 1
ATOM 891 N N . CYS A 1 111 ? -9.789 -1.231 7.266 1.00 87.62 111 CYS A N 1
ATOM 892 C CA . CYS A 1 111 ? -9.351 -0.411 6.139 1.00 87.62 111 CYS A CA 1
ATOM 893 C C . CYS A 1 111 ? -10.542 0.240 5.404 1.00 87.62 111 CYS A C 1
ATOM 895 O O . CYS A 1 111 ? -10.485 1.410 5.025 1.00 87.62 111 CYS A O 1
ATOM 897 N N . ALA A 1 112 ? -11.651 -0.494 5.255 1.00 87.25 112 ALA A N 1
ATOM 898 C CA . ALA A 1 112 ? -12.860 0.007 4.606 1.00 87.25 112 ALA A CA 1
ATOM 899 C C . ALA A 1 112 ? -13.508 1.158 5.391 1.00 87.25 112 ALA A C 1
ATOM 901 O O . ALA A 1 112 ? -13.879 2.169 4.794 1.00 87.25 112 ALA A O 1
ATOM 902 N N . ASP A 1 113 ? -13.596 1.029 6.718 1.00 89.38 113 ASP A N 1
ATOM 903 C CA . ASP A 1 113 ? -14.135 2.085 7.580 1.00 89.38 113 ASP A CA 1
ATOM 904 C C . ASP A 1 113 ? -13.239 3.326 7.559 1.00 89.38 113 ASP A C 1
ATOM 906 O O . ASP A 1 113 ? -13.745 4.447 7.523 1.00 89.38 113 ASP A O 1
ATOM 910 N N . TYR A 1 114 ? -11.917 3.131 7.516 1.00 92.56 114 TYR A N 1
ATOM 911 C CA . TYR A 1 114 ? -10.951 4.226 7.436 1.00 92.56 114 TYR A CA 1
ATOM 912 C C . TYR A 1 114 ? -11.140 5.056 6.169 1.00 92.56 114 TYR A C 1
ATOM 914 O O . TYR A 1 114 ? -11.325 6.265 6.240 1.00 92.56 114 TYR A O 1
ATOM 922 N N . PHE A 1 115 ? -11.21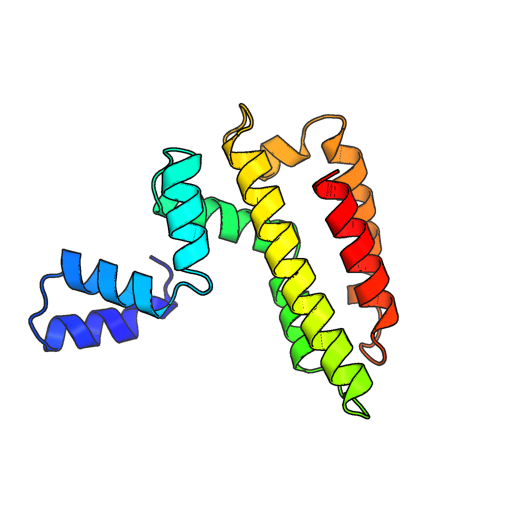3 4.411 5.005 1.00 91.69 115 PHE A N 1
ATOM 923 C CA . PHE A 1 115 ? -11.484 5.108 3.744 1.00 91.69 115 PHE A CA 1
ATOM 924 C C . PHE A 1 115 ? -12.937 5.595 3.597 1.00 91.69 115 PHE A C 1
ATOM 926 O O . PHE A 1 115 ? -13.263 6.313 2.647 1.00 91.69 115 PHE A O 1
ATOM 933 N N . GLY A 1 116 ? -13.819 5.222 4.527 1.00 87.56 116 GLY A N 1
ATOM 934 C CA . GLY A 1 116 ? -15.169 5.765 4.657 1.00 87.56 116 GLY A CA 1
ATOM 935 C C . GLY A 1 116 ? -15.223 7.132 5.348 1.00 87.56 116 GLY A C 1
ATOM 936 O O . GLY A 1 116 ? -16.225 7.843 5.199 1.00 87.56 116 GLY A O 1
ATOM 937 N N . LEU A 1 117 ? -14.167 7.520 6.069 1.00 87.31 117 LEU A N 1
ATOM 938 C CA . LEU A 1 117 ? -14.048 8.826 6.714 1.00 87.31 117 LEU A CA 1
ATOM 939 C C . LEU A 1 117 ? -14.008 9.952 5.661 1.00 87.31 117 LEU A C 1
ATOM 941 O O . LEU A 1 117 ? -13.568 9.769 4.525 1.00 87.31 117 LEU A O 1
ATOM 945 N N . ARG A 1 118 ? -14.568 11.125 5.998 1.00 79.62 118 ARG A N 1
ATOM 946 C CA . ARG A 1 118 ? -14.793 12.208 5.018 1.00 79.62 118 ARG A CA 1
ATOM 947 C C . ARG A 1 118 ? -13.516 12.673 4.291 1.00 79.62 118 ARG A C 1
ATOM 949 O O . ARG A 1 118 ? -13.599 12.754 3.064 1.00 79.62 118 ARG A O 1
ATOM 956 N N . PRO A 1 119 ? -12.404 13.014 4.975 1.00 80.38 119 PRO A N 1
ATOM 957 C CA . PRO A 1 119 ? -11.182 13.430 4.282 1.00 80.38 119 PRO A CA 1
ATOM 958 C C . PRO A 1 119 ? -10.601 12.315 3.395 1.00 80.38 119 PRO A C 1
ATOM 960 O O . PRO A 1 119 ? -10.263 12.541 2.232 1.00 80.38 119 PRO A O 1
ATOM 963 N N . GLU A 1 120 ? -10.599 11.091 3.904 1.00 87.69 120 GLU A N 1
ATOM 964 C CA . GLU A 1 120 ? -9.976 9.916 3.301 1.00 87.69 120 GLU A CA 1
ATOM 965 C C . GLU A 1 120 ? -10.742 9.447 2.056 1.00 87.69 120 GLU A C 1
ATOM 967 O O . GLU A 1 120 ? -10.147 8.992 1.076 1.00 87.69 120 GLU A O 1
ATOM 972 N N . LYS A 1 121 ? -12.070 9.629 2.037 1.00 88.81 121 LYS A N 1
ATOM 973 C CA . LYS A 1 121 ? -12.945 9.246 0.918 1.00 88.81 121 LYS A CA 1
ATOM 974 C C . LYS A 1 121 ? -12.605 9.968 -0.387 1.00 88.81 121 LYS A C 1
ATOM 976 O O . LYS A 1 121 ? -12.788 9.406 -1.471 1.00 88.81 121 LYS A O 1
ATOM 981 N N . GLN A 1 122 ? -12.144 11.216 -0.315 1.00 90.44 122 GLN A N 1
ATOM 982 C CA . GLN A 1 122 ? -11.721 11.945 -1.509 1.00 90.44 122 GLN A CA 1
ATOM 983 C C . GLN A 1 122 ? -10.355 11.458 -1.999 1.00 90.44 122 GLN A C 1
ATOM 985 O O . GLN A 1 122 ? -10.207 11.190 -3.193 1.00 90.44 122 GLN A O 1
ATOM 990 N N . GLN A 1 123 ? -9.393 11.301 -1.089 1.00 91.75 123 GLN A N 1
ATOM 991 C CA . GLN A 1 123 ? -8.031 10.875 -1.419 1.00 91.75 123 GLN A CA 1
ATOM 992 C C . GLN A 1 123 ? -8.034 9.465 -2.038 1.00 91.75 123 GLN A C 1
ATOM 994 O O . GLN A 1 123 ? -7.464 9.253 -3.109 1.00 91.75 123 GLN A O 1
ATOM 999 N N . ILE A 1 124 ? -8.793 8.519 -1.464 1.00 94.50 124 ILE A N 1
ATOM 1000 C CA . ILE A 1 124 ? -8.910 7.158 -2.015 1.00 94.50 124 ILE A CA 1
ATOM 1001 C C . ILE A 1 124 ? -9.584 7.133 -3.390 1.00 94.50 124 ILE A C 1
ATOM 1003 O O . ILE A 1 124 ? -9.256 6.298 -4.233 1.00 94.50 124 ILE A O 1
ATOM 1007 N N . LYS A 1 125 ? -10.521 8.051 -3.658 1.00 93.75 125 LYS A N 1
ATOM 1008 C CA . LYS A 1 125 ? -11.168 8.154 -4.971 1.00 93.75 125 LYS A CA 1
ATOM 1009 C C . LYS A 1 125 ? -10.176 8.623 -6.035 1.00 93.75 125 LYS A C 1
ATOM 1011 O O . LYS A 1 125 ? -10.169 8.065 -7.129 1.00 93.75 125 LYS A O 1
ATOM 1016 N N . GLN A 1 126 ? -9.351 9.618 -5.711 1.00 92.88 126 GLN A N 1
ATOM 1017 C CA . GLN A 1 126 ? -8.299 10.110 -6.603 1.00 92.88 126 GLN A CA 1
ATOM 1018 C C . GLN A 1 126 ? -7.260 9.021 -6.873 1.00 92.88 126 GLN A C 1
ATOM 1020 O O . GLN A 1 126 ? -6.948 8.753 -8.030 1.00 92.88 126 GLN A O 1
ATOM 1025 N N . TYR A 1 127 ? -6.816 8.322 -5.825 1.00 95.94 127 TYR A N 1
ATOM 1026 C CA . TYR A 1 127 ? -5.935 7.166 -5.964 1.00 95.94 127 TYR A CA 1
ATOM 1027 C C . TYR A 1 127 ? -6.508 6.111 -6.916 1.00 95.94 127 TYR A C 1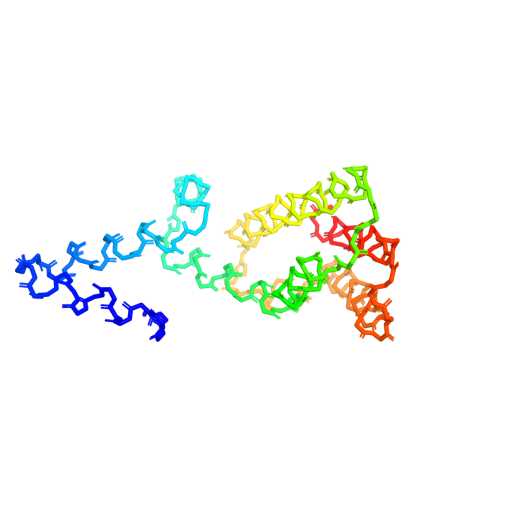
ATOM 1029 O O . TYR A 1 127 ? -5.843 5.707 -7.866 1.00 95.94 127 TYR A O 1
ATOM 1037 N N . ARG A 1 128 ? -7.767 5.705 -6.711 1.00 95.38 128 ARG A N 1
ATOM 1038 C CA . ARG A 1 128 ? -8.424 4.694 -7.553 1.00 95.38 128 ARG A CA 1
ATOM 1039 C C . ARG A 1 128 ? -8.527 5.113 -9.015 1.00 95.38 128 ARG A C 1
ATOM 1041 O O . ARG A 1 128 ? -8.442 4.255 -9.886 1.00 95.38 128 ARG A O 1
ATOM 1048 N N . GLN A 1 129 ? -8.705 6.402 -9.292 1.00 95.06 129 GLN A N 1
ATOM 1049 C CA . GLN A 1 129 ? -8.711 6.898 -10.664 1.00 95.06 129 GLN A CA 1
ATOM 1050 C C . GLN A 1 129 ? -7.342 6.694 -11.327 1.00 95.06 129 GLN A C 1
ATOM 1052 O O . GLN A 1 129 ? -7.275 6.086 -12.391 1.00 95.06 129 GLN A O 1
ATOM 1057 N N . VAL A 1 130 ? -6.261 7.120 -10.668 1.00 95.19 130 VAL A N 1
ATOM 1058 C CA . VAL A 1 130 ? -4.894 6.940 -11.186 1.00 95.19 130 VAL A CA 1
ATOM 1059 C C . VAL A 1 130 ? -4.545 5.456 -11.310 1.00 95.19 130 VAL A C 1
ATOM 1061 O O . VAL A 1 130 ? -3.971 5.042 -12.310 1.00 95.19 130 VAL A O 1
ATOM 1064 N N . TYR A 1 131 ? -4.947 4.628 -10.343 1.00 95.75 131 TYR A N 1
ATOM 1065 C CA . TYR A 1 131 ? -4.779 3.176 -10.413 1.00 95.75 131 TYR A CA 1
ATOM 1066 C C . TYR A 1 131 ? -5.411 2.584 -11.678 1.00 95.75 131 TYR A C 1
ATOM 1068 O O . TYR A 1 131 ? -4.757 1.830 -12.392 1.00 95.75 131 TYR A O 1
ATOM 1076 N N . LEU A 1 132 ? -6.654 2.956 -11.999 1.00 93.81 132 LEU A N 1
ATOM 1077 C CA . LEU A 1 132 ? -7.319 2.483 -13.215 1.00 93.81 132 LEU A CA 1
ATOM 1078 C C . LEU A 1 132 ? -6.610 2.971 -14.483 1.00 93.81 132 LEU A C 1
ATOM 1080 O O . LEU A 1 132 ? -6.520 2.224 -15.453 1.00 93.81 132 LEU A O 1
ATOM 1084 N N . GLU A 1 133 ? -6.088 4.196 -14.494 1.00 91.56 133 GLU A N 1
ATOM 1085 C CA . GLU A 1 133 ? -5.293 4.707 -15.617 1.00 91.56 133 GLU A CA 1
ATOM 1086 C C . GLU A 1 133 ? -4.009 3.884 -15.816 1.00 91.56 133 GLU A C 1
ATOM 1088 O O . GLU A 1 133 ? -3.703 3.502 -16.944 1.00 91.56 133 GLU A O 1
ATOM 1093 N N . VAL A 1 134 ? -3.310 3.531 -14.730 1.00 91.62 134 VAL A N 1
ATOM 1094 C CA . VAL A 1 134 ? -2.115 2.668 -14.767 1.00 91.62 134 VAL A CA 1
ATOM 1095 C C . VAL A 1 134 ? -2.456 1.258 -15.246 1.00 91.62 134 VAL A C 1
ATOM 1097 O O . VAL A 1 134 ? -1.758 0.731 -16.104 1.00 91.62 134 VAL A O 1
ATOM 1100 N N . GLN A 1 135 ? -3.541 0.659 -14.746 1.00 90.69 135 GLN A N 1
ATOM 1101 C CA . GLN A 1 135 ? -3.966 -0.689 -15.149 1.00 90.69 135 GLN A CA 1
ATOM 1102 C C . GLN A 1 135 ? -4.354 -0.775 -16.632 1.00 90.69 135 GLN A C 1
ATOM 1104 O O . GLN A 1 135 ? -4.167 -1.814 -17.259 1.00 90.69 135 GLN A O 1
ATOM 1109 N N . ASN A 1 136 ? -4.886 0.309 -17.202 1.00 85.88 136 ASN A N 1
ATOM 1110 C CA . ASN A 1 136 ? -5.245 0.375 -18.620 1.00 85.88 136 ASN A CA 1
ATOM 1111 C C . ASN A 1 136 ? -4.064 0.757 -19.528 1.00 85.88 136 ASN A C 1
ATOM 1113 O O . ASN A 1 136 ? -4.162 0.635 -20.751 1.00 85.88 136 ASN A O 1
ATOM 1117 N N . ALA A 1 137 ? -2.958 1.237 -18.958 1.00 78.94 137 ALA A N 1
ATOM 1118 C CA . ALA A 1 137 ? -1.764 1.591 -19.705 1.00 78.94 137 ALA A CA 1
ATOM 1119 C C . ALA A 1 137 ? -0.892 0.355 -19.958 1.00 78.94 137 ALA A C 1
ATOM 1121 O O . ALA A 1 137 ? -0.729 -0.517 -19.109 1.00 78.94 137 ALA A O 1
ATOM 1122 N N . THR A 1 138 ? -0.265 0.288 -21.132 1.00 75.81 138 THR A N 1
ATOM 1123 C CA . THR A 1 138 ? 0.792 -0.703 -21.358 1.00 75.81 138 THR A CA 1
ATOM 1124 C C . THR A 1 138 ? 2.015 -0.309 -20.518 1.00 75.81 138 THR A C 1
ATOM 1126 O O . THR A 1 138 ? 2.432 0.850 -20.602 1.00 75.81 138 THR A O 1
ATOM 1129 N N . PRO A 1 139 ? 2.621 -1.223 -19.734 1.00 76.38 139 PRO A N 1
ATOM 1130 C CA . PRO A 1 139 ? 3.744 -0.918 -18.845 1.00 76.38 139 PRO A CA 1
ATOM 1131 C C . PRO A 1 139 ? 5.049 -0.753 -19.640 1.00 76.38 139 PRO A C 1
ATOM 1133 O O . PRO A 1 139 ? 5.949 -1.586 -19.590 1.00 76.38 139 PRO A O 1
ATOM 1136 N N . VAL A 1 140 ? 5.129 0.315 -20.434 1.00 80.69 140 VAL A N 1
ATOM 1137 C CA . VAL A 1 140 ? 6.260 0.610 -21.332 1.00 80.69 140 VAL A CA 1
ATOM 1138 C C . VAL A 1 140 ? 7.186 1.700 -20.797 1.00 80.69 140 VAL A C 1
ATOM 1140 O O . VAL A 1 140 ? 8.225 1.956 -21.401 1.00 80.69 140 VAL A O 1
ATOM 1143 N N . ASN A 1 141 ? 6.801 2.381 -19.713 1.00 85.88 141 ASN A N 1
ATOM 1144 C CA . ASN A 1 141 ? 7.624 3.369 -19.019 1.00 85.88 141 ASN A CA 1
ATOM 1145 C C . ASN A 1 141 ? 7.149 3.573 -17.566 1.00 85.88 141 ASN A C 1
ATOM 1147 O O . ASN A 1 141 ? 6.052 3.159 -17.189 1.00 85.88 141 ASN A O 1
ATOM 1151 N N . LEU A 1 142 ? 7.978 4.247 -16.767 1.00 91.31 142 LEU A N 1
ATOM 1152 C CA . LEU A 1 142 ? 7.784 4.422 -15.323 1.00 91.31 142 LEU A CA 1
ATOM 1153 C C . LEU A 1 142 ? 6.871 5.604 -14.940 1.00 91.31 142 LEU A C 1
ATOM 1155 O O . LEU A 1 142 ? 6.486 5.721 -13.778 1.00 91.31 142 LEU A O 1
ATOM 1159 N N . LEU A 1 143 ? 6.491 6.482 -15.878 1.00 91.31 143 LEU A N 1
ATOM 1160 C CA . LEU A 1 143 ? 5.748 7.714 -15.558 1.00 91.31 143 LEU A CA 1
ATOM 1161 C C . LEU A 1 143 ? 4.374 7.466 -14.904 1.00 91.31 143 LEU A C 1
ATOM 1163 O O . LEU A 1 143 ? 4.080 8.145 -13.916 1.00 91.31 143 LEU A O 1
ATOM 1167 N N . PRO A 1 144 ? 3.543 6.507 -15.365 1.00 92.00 144 PRO A N 1
ATOM 1168 C CA . PRO A 1 144 ? 2.277 6.193 -14.703 1.00 92.00 144 PRO A CA 1
ATOM 1169 C C . PRO A 1 144 ? 2.468 5.765 -13.241 1.00 92.00 144 PRO A C 1
ATOM 1171 O O . PRO A 1 144 ? 1.679 6.133 -12.375 1.00 92.00 144 PRO A O 1
ATOM 1174 N N . TYR A 1 145 ? 3.560 5.059 -12.941 1.00 93.50 145 TYR A N 1
ATOM 1175 C CA . TYR A 1 145 ? 3.880 4.603 -11.589 1.00 93.50 145 TYR A CA 1
ATOM 1176 C C . TYR A 1 145 ? 4.333 5.753 -10.688 1.00 93.50 145 TYR A C 1
ATOM 1178 O O . TYR A 1 145 ? 3.947 5.799 -9.525 1.00 93.50 145 TYR A O 1
ATOM 1186 N N . VAL A 1 146 ? 5.057 6.742 -11.222 1.00 93.75 146 VAL A N 1
ATOM 1187 C CA . VAL A 1 146 ? 5.372 7.980 -10.483 1.00 93.75 146 VAL A CA 1
ATOM 1188 C C . VAL A 1 146 ? 4.090 8.723 -10.091 1.00 93.75 146 VAL A C 1
ATOM 1190 O O . VAL A 1 146 ? 3.958 9.180 -8.954 1.00 93.75 146 VAL A O 1
ATOM 1193 N N . ALA A 1 147 ? 3.127 8.838 -11.012 1.00 94.31 147 ALA A N 1
ATOM 1194 C CA . ALA A 1 147 ? 1.834 9.459 -10.722 1.00 94.31 147 ALA A CA 1
ATOM 1195 C C . ALA A 1 147 ? 1.045 8.667 -9.666 1.00 94.31 147 ALA A C 1
ATOM 1197 O O . ALA A 1 147 ? 0.465 9.259 -8.754 1.00 94.31 147 ALA A O 1
ATOM 1198 N N . LEU A 1 148 ? 1.081 7.336 -9.746 1.00 95.31 148 LEU A N 1
ATOM 1199 C CA . LEU A 1 148 ? 0.451 6.452 -8.770 1.00 95.31 148 LEU A CA 1
ATOM 1200 C C . LEU A 1 148 ? 1.050 6.601 -7.369 1.00 95.31 148 LEU A C 1
ATOM 1202 O O . LEU A 1 148 ? 0.299 6.721 -6.405 1.00 95.31 148 LEU A O 1
ATOM 1206 N N . ILE A 1 149 ? 2.382 6.639 -7.249 1.00 95.00 149 ILE A N 1
ATOM 1207 C CA . ILE A 1 149 ? 3.062 6.860 -5.966 1.00 95.00 149 ILE A CA 1
ATOM 1208 C C . ILE A 1 149 ? 2.671 8.216 -5.379 1.00 95.00 149 ILE A C 1
ATOM 1210 O O . ILE A 1 149 ? 2.363 8.296 -4.194 1.00 95.00 149 ILE A O 1
ATOM 1214 N N . ARG A 1 150 ? 2.584 9.278 -6.189 1.00 95.06 150 ARG A N 1
ATOM 1215 C CA . ARG A 1 150 ? 2.088 10.581 -5.709 1.00 95.06 150 ARG A CA 1
ATOM 1216 C C . ARG A 1 150 ? 0.659 10.496 -5.177 1.00 95.06 150 ARG A C 1
ATOM 1218 O O . ARG A 1 150 ? 0.377 11.047 -4.120 1.00 95.06 150 ARG A O 1
ATOM 1225 N N . ALA A 1 151 ? -0.220 9.778 -5.871 1.00 94.88 151 ALA A N 1
ATOM 1226 C CA . ALA A 1 151 ? -1.585 9.569 -5.403 1.00 94.88 151 ALA A CA 1
ATOM 1227 C C . ALA A 1 151 ? -1.647 8.722 -4.115 1.00 94.88 151 ALA A C 1
ATOM 1229 O O . ALA A 1 151 ? -2.522 8.951 -3.283 1.00 94.88 151 ALA A O 1
ATOM 1230 N N . LEU A 1 152 ? -0.714 7.779 -3.923 1.00 94.50 152 LEU A N 1
ATOM 1231 C CA . LEU A 1 152 ? -0.552 7.031 -2.668 1.00 94.50 152 LEU A CA 1
ATOM 1232 C C . LEU A 1 152 ? -0.072 7.919 -1.520 1.00 94.50 152 LEU A C 1
ATOM 1234 O O . LEU A 1 152 ? -0.592 7.799 -0.414 1.00 94.50 152 LEU A O 1
ATOM 1238 N N . ILE A 1 153 ? 0.886 8.816 -1.770 1.00 94.31 153 ILE A N 1
ATOM 1239 C CA . ILE A 1 153 ? 1.375 9.777 -0.768 1.00 94.31 153 ILE A CA 1
ATOM 1240 C C . ILE A 1 153 ? 0.217 10.633 -0.247 1.00 94.31 153 ILE A C 1
ATOM 1242 O O . ILE A 1 153 ? 0.083 10.826 0.956 1.00 94.31 153 ILE A O 1
ATOM 1246 N N . SER A 1 154 ? -0.702 11.054 -1.113 1.00 93.31 154 SER A N 1
ATOM 1247 C CA . SER A 1 154 ? -1.873 11.818 -0.676 1.00 93.31 154 SER A CA 1
ATOM 1248 C C . SER A 1 154 ? -2.821 11.058 0.264 1.00 93.31 154 SER A C 1
ATOM 1250 O O . SER A 1 154 ? -3.716 11.688 0.805 1.00 93.31 154 SER A O 1
ATOM 1252 N N . LEU A 1 155 ? -2.671 9.741 0.476 1.00 92.25 155 LEU A N 1
ATOM 1253 C CA . LEU A 1 155 ? -3.439 8.984 1.485 1.00 92.25 155 LEU A CA 1
ATOM 1254 C C . LEU A 1 155 ? -2.849 9.112 2.901 1.00 92.25 155 LEU A C 1
ATOM 1256 O O . LEU A 1 155 ? -3.518 8.816 3.893 1.00 92.25 155 LEU A O 1
ATOM 1260 N N . ILE A 1 156 ? -1.575 9.488 3.005 1.00 90.50 156 ILE A N 1
ATOM 1261 C CA . ILE A 1 156 ? -0.846 9.592 4.276 1.00 90.50 156 ILE A CA 1
ATOM 1262 C C . ILE A 1 156 ? -0.615 11.041 4.715 1.00 90.50 156 ILE A C 1
ATOM 1264 O O . ILE A 1 156 ? -0.321 11.256 5.892 1.00 90.50 156 ILE A O 1
ATOM 1268 N N . GLU A 1 157 ? -0.847 12.008 3.832 1.00 85.00 157 GLU A N 1
ATOM 1269 C CA . GLU A 1 157 ? -0.956 13.444 4.134 1.00 85.00 157 GLU A CA 1
ATOM 1270 C C . GLU A 1 157 ? -2.310 13.784 4.775 1.00 85.00 157 GLU A C 1
ATOM 1272 O O . GLU A 1 157 ? -2.298 14.494 5.805 1.00 85.00 157 GLU A O 1
#

pLDDT: mean 84.41, std 9.58, range [49.72, 95.94]

Radius of gyration: 17.77 Å; Cα contacts (8 Å, |Δi|>4): 110; chains: 1; bounding box: 36×47×42 Å

Solvent-accessible surface area (backbone atoms only — not comparable to full-atom values): 9024 Å² total; per-residue (Å²): 131,67,86,85,52,53,67,58,43,53,54,30,52,74,68,68,40,55,67,76,56,30,53,51,49,51,46,61,76,66,42,80,60,49,71,58,55,53,49,49,27,69,75,66,71,46,56,67,66,61,55,50,53,51,46,52,50,45,39,59,75,69,49,46,64,62,52,52,52,49,62,74,67,40,85,66,89,49,72,65,54,48,49,50,51,49,53,53,52,52,50,50,53,54,50,51,53,51,40,50,50,53,46,70,74,40,98,50,93,46,66,69,57,49,45,63,36,77,76,41,40,53,35,53,51,55,29,51,52,47,48,52,53,43,74,73,44,78,74,80,66,65,63,56,55,54,54,39,51,54,35,52,49,55,67,68,110